Protein AF-A0A961API0-F1 (afdb_monomer_lite)

Secondary structure (DSSP, 8-state):
---SSHHHHHHHHHHHHHHHHHHHHHHHHHHHHHHHHH-EETTEE-TTHHHHHHHHHHHHTT----HHHHHHHHHHHHHHHHHHHHHHHGGGGS--

Radius of gyration: 19.63 Å; chains: 1; bounding box: 70×17×49 Å

Foldseek 3Di:
DDDPPPVVVVVVVVVVVQQVVLVVLLVVLQVQLCVQQCDDDPNDRCHNVSSVVSVVVCVVVVPDHDPVNVVVCVVVVVVVVVVVVCVVVVVVVPPD

Sequence (96 aa):
MPQLHTMEFWKYWHDQFSVALDLFLISVTSLAGIGLGRLSVGGIRLGVAGVLFSGLIFSHFGFVLNPEVAHFVKEFGLVLFVFALGLQMGPGFFAS

pLDDT: mean 80.41, std 13.6, range [45.69, 96.19]

Structure (mmCIF, N/CA/C/O backbone):
data_AF-A0A961API0-F1
#
_entry.id   AF-A0A961API0-F1
#
loop_
_atom_site.group_PDB
_atom_site.id
_atom_site.type_symbol
_atom_site.label_atom_id
_atom_site.label_alt_id
_atom_site.label_comp_id
_atom_site.label_asym_id
_atom_site.label_entity_id
_atom_site.label_seq_id
_atom_site.pdbx_PDB_ins_code
_atom_site.Cartn_x
_atom_site.Cartn_y
_atom_site.Cartn_z
_atom_site.occupancy
_atom_site.B_iso_or_equiv
_atom_site.auth_seq_id
_atom_site.auth_comp_id
_atom_site.auth_asym_id
_atom_site.auth_atom_id
_atom_site.pdbx_PDB_model_num
ATOM 1 N N . MET A 1 1 ? 44.015 -7.689 -8.032 1.00 45.69 1 MET A N 1
ATOM 2 C CA . MET A 1 1 ? 43.613 -6.584 -8.934 1.00 45.69 1 MET A CA 1
ATOM 3 C C . MET A 1 1 ? 42.264 -6.933 -9.568 1.00 45.69 1 MET A C 1
ATOM 5 O O . MET A 1 1 ? 41.988 -8.114 -9.719 1.00 45.69 1 MET A O 1
ATOM 9 N N . PRO A 1 2 ? 41.394 -5.943 -9.807 1.00 54.94 2 PRO A N 1
ATOM 10 C CA . PRO A 1 2 ? 39.976 -5.946 -9.445 1.00 54.94 2 PRO A CA 1
ATOM 11 C C . PRO A 1 2 ? 39.070 -6.086 -10.674 1.00 54.94 2 PRO A C 1
ATOM 13 O O . PRO A 1 2 ? 39.018 -5.183 -11.498 1.00 54.94 2 PRO A O 1
ATOM 16 N N . GLN A 1 3 ? 38.351 -7.201 -10.801 1.00 58.56 3 GLN A N 1
ATOM 17 C CA . GLN A 1 3 ? 37.390 -7.410 -11.899 1.00 58.56 3 GLN A CA 1
ATOM 18 C C . GLN A 1 3 ? 36.029 -7.949 -11.413 1.00 58.56 3 GLN A C 1
ATOM 20 O O . GLN A 1 3 ? 35.316 -8.599 -12.164 1.00 58.56 3 GLN A O 1
ATOM 25 N N . LEU A 1 4 ? 35.653 -7.675 -10.153 1.00 60.19 4 LEU A N 1
ATOM 26 C CA . LEU A 1 4 ? 34.373 -8.106 -9.556 1.00 60.19 4 LEU A CA 1
ATOM 27 C C . LEU A 1 4 ? 33.394 -6.951 -9.240 1.00 60.19 4 LEU A C 1
ATOM 29 O O . LEU A 1 4 ? 32.315 -7.207 -8.728 1.00 60.19 4 LEU A O 1
ATOM 33 N N . HIS A 1 5 ? 33.727 -5.689 -9.552 1.00 57.44 5 HIS A N 1
ATOM 34 C CA . HIS A 1 5 ? 32.876 -4.522 -9.228 1.00 57.44 5 HIS A CA 1
ATOM 35 C C . HIS A 1 5 ? 32.026 -4.010 -10.410 1.00 57.44 5 HIS A C 1
ATOM 37 O O . HIS A 1 5 ? 31.054 -3.285 -10.222 1.00 57.44 5 HIS A O 1
ATOM 43 N N . THR A 1 6 ? 32.365 -4.373 -11.650 1.00 65.06 6 THR A N 1
ATOM 44 C CA . THR A 1 6 ? 31.696 -3.850 -12.857 1.00 65.06 6 THR A CA 1
ATOM 45 C C . THR A 1 6 ? 30.397 -4.580 -13.206 1.00 65.06 6 THR A C 1
ATOM 47 O O . THR A 1 6 ? 29.526 -3.989 -13.841 1.00 65.06 6 THR A O 1
ATOM 50 N N . MET A 1 7 ? 30.237 -5.833 -12.768 1.00 57.91 7 MET A N 1
ATOM 51 C CA . MET A 1 7 ? 29.041 -6.643 -13.044 1.00 57.91 7 MET A CA 1
ATOM 52 C C . MET A 1 7 ? 27.876 -6.329 -12.087 1.00 57.91 7 MET A C 1
ATOM 54 O O . MET A 1 7 ? 26.720 -6.401 -12.494 1.00 57.91 7 MET A O 1
ATOM 58 N N . GLU A 1 8 ? 28.175 -5.886 -10.860 1.00 64.62 8 GLU A N 1
ATOM 59 C CA . GLU A 1 8 ? 27.179 -5.424 -9.879 1.00 64.62 8 GLU A CA 1
ATOM 60 C C . GLU A 1 8 ? 26.559 -4.077 -10.289 1.00 64.62 8 GLU A C 1
ATOM 62 O O . GLU A 1 8 ? 25.354 -3.869 -10.164 1.00 64.62 8 GLU A O 1
ATOM 67 N N . PHE A 1 9 ? 27.364 -3.171 -10.857 1.00 63.78 9 PHE A N 1
ATOM 68 C CA . PHE A 1 9 ? 26.931 -1.816 -11.219 1.00 63.78 9 PHE A CA 1
ATOM 69 C C . PHE A 1 9 ? 25.896 -1.800 -12.359 1.00 63.78 9 PHE A C 1
ATOM 71 O O . PHE A 1 9 ? 24.954 -1.010 -12.339 1.00 63.78 9 PHE A O 1
ATOM 78 N N . TRP A 1 10 ? 26.039 -2.702 -13.336 1.00 63.59 10 TRP A N 1
ATOM 79 C CA . TRP A 1 10 ? 25.093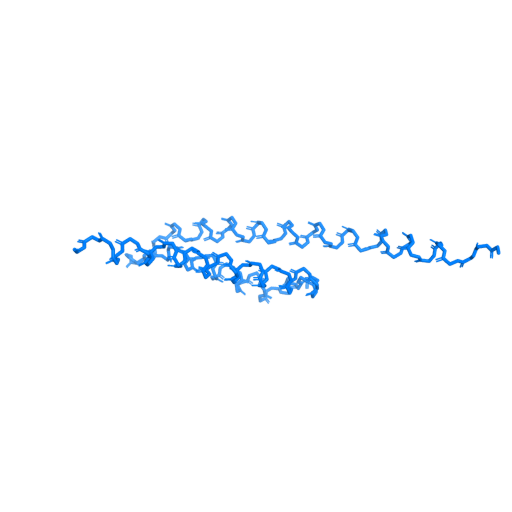 -2.858 -14.450 1.00 63.59 10 TRP A CA 1
ATOM 80 C C . TRP A 1 10 ? 23.758 -3.465 -14.014 1.00 63.59 10 TRP A C 1
ATOM 82 O O . TRP A 1 10 ? 22.706 -3.057 -14.507 1.00 63.59 10 TRP A O 1
ATOM 92 N N . LYS A 1 11 ? 23.793 -4.401 -13.059 1.00 60.78 11 LYS A N 1
ATOM 93 C CA . LYS A 1 11 ? 22.592 -5.013 -12.483 1.00 60.78 11 LYS A CA 1
ATOM 94 C C . LYS A 1 11 ? 21.816 -4.005 -11.627 1.00 60.78 11 LYS A C 1
ATOM 96 O O . LYS A 1 11 ? 20.604 -3.899 -11.777 1.00 60.78 11 LYS A O 1
ATOM 101 N N . TYR A 1 12 ? 22.525 -3.177 -10.853 1.00 58.56 12 TYR A N 1
ATOM 102 C CA . TYR A 1 12 ? 21.947 -2.052 -10.106 1.00 58.56 12 TYR A CA 1
ATOM 103 C C . TYR A 1 12 ? 21.245 -1.044 -11.028 1.00 58.56 12 TYR A C 1
ATOM 105 O O . TYR A 1 12 ? 20.181 -0.531 -10.702 1.00 58.56 12 TYR A O 1
ATOM 113 N N . TRP A 1 13 ? 21.814 -0.777 -12.206 1.00 57.59 13 TRP A N 1
ATOM 114 C CA . TRP A 1 13 ? 21.234 0.174 -13.156 1.00 57.59 13 TRP A CA 1
ATOM 115 C C . TRP A 1 13 ? 19.955 -0.341 -13.828 1.00 57.59 13 TRP A C 1
ATOM 117 O O . TRP A 1 13 ? 19.090 0.462 -14.159 1.00 57.59 13 TRP A O 1
ATOM 127 N N . HIS A 1 14 ? 19.814 -1.656 -14.027 1.00 59.44 14 HIS A N 1
ATOM 128 C CA . HIS A 1 14 ? 18.603 -2.239 -14.620 1.00 59.44 14 HIS A CA 1
ATOM 129 C C . HIS A 1 14 ? 17.469 -2.454 -13.609 1.00 59.44 14 HIS A C 1
ATOM 131 O O . HIS A 1 14 ? 16.303 -2.339 -13.978 1.00 59.44 14 HIS A O 1
ATOM 137 N N . ASP A 1 15 ? 17.792 -2.710 -12.341 1.00 59.97 15 ASP A N 1
ATOM 138 C CA . ASP A 1 15 ? 16.788 -3.007 -11.313 1.00 59.97 15 ASP A CA 1
ATOM 139 C C . ASP A 1 15 ? 16.062 -1.744 -10.797 1.00 59.97 15 ASP A C 1
ATOM 141 O O . ASP A 1 15 ? 14.850 -1.749 -10.572 1.00 59.97 15 ASP A O 1
ATOM 145 N N . GLN A 1 16 ? 16.764 -0.604 -10.731 1.00 58.44 16 GLN A N 1
ATOM 146 C CA . GLN A 1 16 ? 16.220 0.671 -10.228 1.00 58.44 16 GLN A CA 1
ATOM 147 C C . GLN A 1 16 ? 15.010 1.192 -11.029 1.00 58.44 16 GLN A C 1
ATOM 149 O O . GLN A 1 16 ? 14.105 1.800 -10.454 1.00 58.44 16 GLN A O 1
ATOM 154 N N . PHE A 1 17 ? 14.951 0.939 -12.344 1.00 60.72 17 PHE A N 1
ATOM 155 C CA . PHE A 1 17 ? 13.818 1.374 -13.173 1.00 60.72 17 PHE A CA 1
ATOM 156 C C . PHE A 1 17 ? 12.555 0.532 -12.952 1.00 60.72 17 PHE A C 1
ATOM 158 O O . PHE A 1 17 ? 11.452 1.056 -13.110 1.00 60.72 17 PHE A O 1
ATOM 165 N N . SER A 1 18 ? 12.694 -0.736 -12.548 1.00 71.00 18 SER A N 1
ATOM 166 C CA . SER A 1 18 ? 11.547 -1.605 -12.259 1.00 71.00 18 SER A CA 1
ATOM 167 C C . SER A 1 18 ? 10.910 -1.253 -10.915 1.00 71.00 18 SER A C 1
ATOM 169 O O . SER A 1 18 ? 9.692 -1.113 -10.824 1.00 71.00 18 SER A O 1
ATOM 171 N N . VAL A 1 19 ? 11.730 -1.031 -9.883 1.00 83.88 19 VAL A N 1
ATOM 172 C CA . VAL A 1 19 ? 11.244 -0.769 -8.516 1.00 83.88 19 VAL A CA 1
ATOM 173 C C . VAL A 1 19 ? 10.476 0.553 -8.432 1.00 83.88 19 VAL A C 1
ATOM 175 O O . VAL A 1 19 ? 9.427 0.628 -7.792 1.00 83.88 19 VAL A O 1
ATOM 178 N N . ALA A 1 20 ? 10.965 1.603 -9.099 1.00 87.06 20 ALA A N 1
ATOM 179 C CA . ALA A 1 20 ? 10.296 2.903 -9.102 1.00 87.06 20 ALA A CA 1
ATOM 180 C C . ALA A 1 20 ? 8.895 2.835 -9.736 1.00 87.06 20 ALA A C 1
ATOM 182 O O . ALA A 1 20 ? 7.954 3.445 -9.220 1.00 87.06 20 ALA A O 1
ATOM 183 N N . LEU A 1 21 ? 8.743 2.069 -10.822 1.00 85.94 21 LEU A N 1
ATOM 184 C CA . LEU A 1 21 ? 7.452 1.851 -11.471 1.00 85.94 21 LEU A CA 1
ATOM 185 C C . LEU A 1 21 ? 6.511 1.040 -10.573 1.00 85.94 21 LEU A C 1
ATOM 187 O O . LEU A 1 21 ? 5.352 1.416 -10.428 1.00 85.94 21 LEU A O 1
ATOM 191 N N . ASP A 1 22 ? 7.003 -0.011 -9.921 1.00 89.19 22 ASP A N 1
ATOM 192 C CA . ASP A 1 22 ? 6.208 -0.830 -9.000 1.00 89.19 22 ASP A CA 1
ATOM 193 C C . ASP A 1 22 ? 5.664 -0.009 -7.827 1.00 89.19 22 ASP A C 1
ATOM 195 O O . ASP A 1 22 ? 4.473 -0.063 -7.515 1.00 89.19 22 ASP A O 1
ATOM 199 N N . LEU A 1 23 ? 6.504 0.828 -7.213 1.00 90.12 23 LEU A N 1
ATOM 200 C CA . LEU A 1 23 ? 6.075 1.740 -6.150 1.00 90.12 23 LEU A CA 1
ATOM 201 C C . LEU A 1 23 ? 5.060 2.771 -6.656 1.00 90.12 23 LEU A C 1
ATOM 203 O O . LEU A 1 23 ? 4.081 3.075 -5.965 1.00 90.12 23 LEU A O 1
ATOM 207 N N . PHE A 1 24 ? 5.260 3.288 -7.869 1.00 90.75 24 PHE A N 1
ATOM 208 C CA . PHE A 1 24 ? 4.305 4.186 -8.507 1.00 90.75 24 PHE A CA 1
ATOM 209 C C . PHE A 1 24 ? 2.950 3.497 -8.735 1.00 90.75 24 PHE A C 1
ATOM 211 O O . PHE A 1 24 ? 1.911 4.062 -8.388 1.00 90.75 24 PHE A O 1
ATOM 218 N N . LEU A 1 25 ? 2.947 2.255 -9.224 1.00 89.88 25 LEU A N 1
ATOM 219 C CA . LEU A 1 25 ? 1.741 1.450 -9.430 1.00 89.88 25 LEU A CA 1
ATOM 220 C C . LEU A 1 25 ? 1.012 1.158 -8.117 1.00 89.88 25 LEU A C 1
ATOM 222 O O . LEU A 1 25 ? -0.210 1.313 -8.056 1.00 89.88 25 LEU A O 1
ATOM 226 N N . ILE A 1 26 ? 1.736 0.794 -7.055 1.00 91.38 26 ILE A N 1
ATOM 227 C CA . ILE A 1 26 ? 1.161 0.566 -5.719 1.00 91.38 26 ILE A CA 1
ATOM 228 C C . ILE A 1 26 ? 0.514 1.851 -5.186 1.00 91.38 26 ILE A C 1
ATOM 230 O O . ILE A 1 26 ? -0.595 1.807 -4.642 1.00 91.38 26 ILE A O 1
ATOM 234 N N . SER A 1 27 ? 1.164 3.001 -5.379 1.00 92.50 27 SER A N 1
ATOM 235 C CA . SER A 1 27 ? 0.637 4.305 -4.966 1.00 92.50 27 SER A CA 1
ATOM 236 C C . SER A 1 27 ? -0.640 4.674 -5.726 1.00 92.50 27 SER A C 1
ATOM 238 O O . SER A 1 27 ? -1.670 4.958 -5.108 1.00 92.50 27 SER A O 1
ATOM 240 N N . VAL A 1 28 ? -0.622 4.578 -7.060 1.00 93.06 28 VAL A N 1
ATOM 241 C CA . VAL A 1 28 ? -1.795 4.842 -7.911 1.00 93.06 28 VAL A CA 1
ATOM 242 C C . VAL A 1 28 ? -2.945 3.896 -7.566 1.00 93.06 28 VAL A C 1
ATOM 244 O O . VAL A 1 28 ? -4.076 4.348 -7.395 1.00 93.06 28 VAL A O 1
ATOM 247 N N . THR A 1 29 ? -2.660 2.606 -7.384 1.00 91.88 29 THR A N 1
ATOM 248 C CA . THR A 1 29 ? -3.658 1.589 -7.015 1.00 91.88 29 THR A CA 1
ATOM 249 C C . THR A 1 29 ? -4.290 1.886 -5.654 1.00 91.88 29 THR A C 1
ATOM 251 O O . THR A 1 29 ? -5.511 1.767 -5.500 1.00 91.88 29 THR A O 1
ATOM 254 N N . SER A 1 30 ? -3.484 2.317 -4.678 1.00 92.12 30 SER A N 1
ATOM 255 C CA . SER A 1 30 ? -3.948 2.681 -3.334 1.00 92.12 30 SER A CA 1
ATOM 256 C C . SER A 1 30 ? -4.818 3.938 -3.359 1.00 92.12 30 SER A C 1
ATOM 258 O O . SER A 1 30 ? -5.897 3.950 -2.768 1.00 92.12 30 SER A O 1
ATOM 260 N N . LEU A 1 31 ? -4.405 4.973 -4.096 1.00 93.56 31 LEU A N 1
ATOM 261 C CA . LEU A 1 31 ? -5.183 6.204 -4.276 1.00 93.56 31 LEU A CA 1
ATOM 262 C C . LEU A 1 31 ? -6.511 5.936 -4.993 1.00 93.56 31 LEU A C 1
ATOM 264 O O . LEU A 1 31 ? -7.565 6.369 -4.520 1.00 93.56 31 LEU A O 1
ATOM 268 N N . ALA A 1 32 ? -6.475 5.173 -6.088 1.00 92.06 32 ALA A N 1
ATOM 269 C CA . ALA A 1 32 ? -7.669 4.748 -6.813 1.00 92.06 32 ALA A CA 1
ATOM 270 C C . ALA A 1 32 ? -8.615 3.948 -5.905 1.00 92.06 32 ALA A C 1
ATOM 272 O O . ALA A 1 32 ? -9.823 4.177 -5.904 1.00 92.06 32 ALA A O 1
ATOM 273 N N . GLY A 1 33 ? -8.062 3.071 -5.069 1.00 91.44 33 GLY A N 1
ATOM 274 C CA . GLY A 1 33 ? -8.806 2.275 -4.103 1.00 91.44 33 GLY A CA 1
ATOM 275 C C . GLY A 1 33 ? -9.463 3.079 -2.986 1.00 91.44 33 GLY A C 1
ATOM 276 O O . GLY A 1 33 ? -10.605 2.800 -2.621 1.00 91.44 33 GLY A O 1
ATOM 277 N N . ILE A 1 34 ? -8.794 4.118 -2.479 1.00 90.81 34 ILE A N 1
ATOM 278 C CA . ILE A 1 34 ? -9.387 5.057 -1.515 1.00 90.81 34 ILE A CA 1
ATOM 279 C C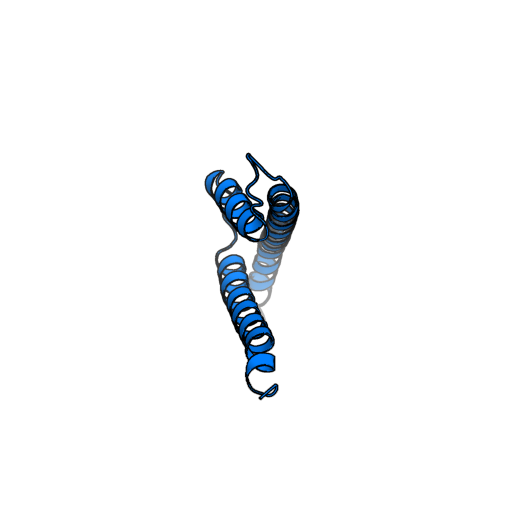 . ILE A 1 34 ? -10.536 5.831 -2.178 1.00 90.81 34 ILE A C 1
ATOM 281 O O . ILE A 1 34 ? -11.592 6.008 -1.563 1.00 90.81 34 ILE A O 1
ATOM 285 N N . GLY A 1 35 ? -10.359 6.247 -3.438 1.00 89.94 35 GLY A N 1
ATOM 286 C CA . GLY A 1 35 ? -11.407 6.871 -4.247 1.00 89.94 35 GLY A CA 1
ATOM 287 C C . GLY A 1 35 ? -12.620 5.955 -4.438 1.00 89.94 35 GLY A C 1
ATOM 288 O O . GLY A 1 35 ? -13.745 6.352 -4.137 1.00 89.94 35 GLY A O 1
ATOM 289 N N . LEU A 1 36 ? -12.390 4.701 -4.838 1.00 87.88 36 LEU A N 1
ATOM 290 C CA . LEU A 1 36 ? -13.422 3.665 -4.963 1.00 87.88 36 LEU A CA 1
ATOM 291 C C . LEU A 1 36 ? -14.113 3.367 -3.623 1.00 87.88 36 LEU A C 1
ATOM 293 O O . LEU A 1 36 ? -15.329 3.217 -3.582 1.00 87.88 36 LEU A O 1
ATOM 297 N N . GLY A 1 37 ? -13.375 3.343 -2.511 1.00 85.38 37 GLY A N 1
ATOM 298 C CA . GLY A 1 37 ? -13.918 3.095 -1.170 1.00 85.38 37 GLY A CA 1
ATOM 299 C C . GLY A 1 37 ? -14.893 4.169 -0.675 1.00 85.38 37 GLY A C 1
ATOM 300 O O . GLY A 1 37 ? -15.714 3.909 0.213 1.00 85.38 37 GLY A O 1
ATOM 301 N N . ARG A 1 38 ? -14.829 5.376 -1.253 1.00 81.75 38 ARG A N 1
ATOM 302 C CA . ARG A 1 38 ? -15.769 6.476 -0.988 1.00 81.75 38 ARG A CA 1
ATOM 303 C C . ARG A 1 38 ? -17.068 6.349 -1.778 1.00 81.75 38 ARG A C 1
ATOM 305 O O . ARG A 1 38 ? -18.061 6.939 -1.353 1.00 81.75 38 ARG A O 1
ATOM 312 N N . LEU A 1 39 ? -17.079 5.592 -2.875 1.00 79.62 39 LEU A N 1
ATOM 313 C CA . LEU A 1 39 ? -18.287 5.347 -3.652 1.00 79.62 39 LEU A CA 1
ATOM 314 C C . LEU A 1 39 ? -19.201 4.404 -2.865 1.00 79.62 39 LEU A C 1
ATOM 316 O O . LEU A 1 39 ? -18.845 3.274 -2.534 1.00 79.62 39 LEU A O 1
ATOM 320 N N . SER A 1 40 ? -20.391 4.893 -2.534 1.00 70.50 40 SER A N 1
ATOM 321 C CA . SER A 1 40 ? -21.462 4.079 -1.971 1.00 70.50 40 SER A CA 1
ATOM 322 C C . SER A 1 40 ? -22.350 3.586 -3.105 1.00 70.50 40 SER A C 1
ATOM 324 O O . SER A 1 40 ? -23.076 4.381 -3.704 1.00 70.50 40 SER A O 1
ATOM 326 N N . VAL A 1 41 ? -22.315 2.288 -3.394 1.00 72.69 41 VAL A N 1
ATOM 327 C CA . VAL A 1 41 ? -23.230 1.664 -4.358 1.00 72.69 41 VAL A CA 1
ATOM 328 C C . VAL A 1 41 ? -24.361 1.011 -3.565 1.00 72.69 41 VAL A C 1
ATOM 330 O O . VAL A 1 41 ? -24.117 0.158 -2.717 1.00 72.69 41 VAL A O 1
ATOM 333 N N . GLY A 1 42 ? -25.603 1.450 -3.787 1.00 68.81 42 GLY A N 1
ATOM 334 C CA . GLY A 1 42 ? -26.785 0.829 -3.173 1.00 68.81 42 GLY A CA 1
ATOM 335 C C . GLY A 1 42 ? -26.899 0.965 -1.646 1.00 68.81 42 GLY A C 1
ATOM 336 O O . GLY A 1 42 ? -27.533 0.131 -1.013 1.00 68.81 42 GLY A O 1
ATOM 337 N N . GLY A 1 43 ? -26.282 1.986 -1.038 1.00 72.88 43 GLY A N 1
ATOM 338 C CA . GLY A 1 43 ? -26.337 2.230 0.415 1.00 72.88 43 GLY A CA 1
ATOM 339 C C . GLY A 1 43 ? -25.239 1.541 1.236 1.00 72.88 43 GLY A C 1
ATOM 340 O O . GLY A 1 43 ? -25.075 1.860 2.412 1.00 72.88 43 GLY A O 1
ATOM 341 N N . ILE A 1 44 ? -24.428 0.671 0.622 1.00 77.06 44 ILE A N 1
ATOM 342 C CA . ILE A 1 44 ? -23.271 0.033 1.264 1.00 77.06 44 ILE A CA 1
ATOM 343 C C . ILE A 1 44 ? -22.010 0.831 0.913 1.00 77.06 44 ILE A C 1
ATOM 345 O O . ILE A 1 44 ? -21.727 1.106 -0.254 1.00 77.06 44 ILE A O 1
ATOM 349 N N . ARG A 1 45 ? -21.245 1.228 1.934 1.00 77.50 45 ARG A N 1
ATOM 350 C CA . ARG A 1 45 ? -19.954 1.913 1.771 1.00 77.50 45 ARG A CA 1
ATOM 351 C C . ARG A 1 45 ? -18.847 0.866 1.807 1.00 77.50 45 ARG A C 1
ATOM 353 O O . ARG A 1 45 ? -18.698 0.194 2.822 1.00 77.50 45 ARG A O 1
ATOM 360 N N . LEU A 1 46 ? -18.059 0.750 0.737 1.00 81.12 46 LEU A N 1
ATOM 361 C CA . LEU A 1 46 ? -16.933 -0.193 0.693 1.00 81.12 46 LEU A CA 1
ATOM 362 C C . LEU A 1 46 ? -15.847 0.151 1.727 1.00 81.12 46 LEU A C 1
ATOM 364 O O . LEU A 1 46 ? -15.170 -0.742 2.232 1.00 81.12 46 LEU A O 1
ATOM 368 N N . GLY A 1 47 ? -15.670 1.434 2.059 1.00 85.94 47 GLY A N 1
ATOM 369 C CA . GLY A 1 47 ? -14.688 1.857 3.056 1.00 85.94 47 GLY A CA 1
ATOM 370 C C . GLY A 1 47 ? -13.277 1.384 2.693 1.00 85.94 47 GLY A C 1
ATOM 371 O O . GLY A 1 47 ? -12.848 1.525 1.549 1.00 85.94 47 GLY A O 1
ATOM 372 N N . VAL A 1 48 ? -12.567 0.793 3.660 1.00 85.00 48 VAL A N 1
ATOM 373 C CA . VAL A 1 48 ? -11.199 0.269 3.471 1.00 85.00 48 VAL A CA 1
ATOM 374 C C . VAL A 1 48 ? -11.159 -0.896 2.469 1.00 85.00 48 VAL A C 1
ATOM 376 O O . VAL A 1 48 ? -10.160 -1.068 1.774 1.00 85.00 48 VAL A O 1
ATOM 379 N N . ALA A 1 49 ? -12.259 -1.643 2.300 1.00 89.06 49 ALA A N 1
ATOM 380 C CA . ALA A 1 49 ? -12.323 -2.738 1.330 1.00 89.06 49 ALA A CA 1
ATOM 381 C C . ALA A 1 49 ? -12.182 -2.253 -0.125 1.00 89.06 49 ALA A C 1
ATOM 383 O O . ALA A 1 49 ? -11.730 -3.015 -0.976 1.00 89.06 49 ALA A O 1
ATOM 384 N N . GLY A 1 50 ? -12.490 -0.981 -0.418 1.00 88.50 50 GLY A N 1
ATOM 385 C CA . GLY A 1 50 ? -12.292 -0.395 -1.751 1.00 88.50 50 GLY A CA 1
ATOM 386 C C . GLY A 1 50 ? -10.838 -0.451 -2.232 1.00 88.50 50 GLY A C 1
ATOM 387 O O . GLY A 1 50 ? -10.590 -0.646 -3.422 1.00 88.50 50 GLY A O 1
ATOM 388 N N . VAL A 1 51 ? -9.876 -0.381 -1.305 1.00 90.81 51 VAL A N 1
ATOM 389 C CA . VAL A 1 51 ? -8.446 -0.526 -1.616 1.00 90.81 51 VAL A CA 1
ATOM 390 C C . VAL A 1 51 ? -8.111 -1.950 -2.057 1.00 90.81 51 VAL A C 1
ATOM 392 O O . VAL A 1 51 ? -7.397 -2.129 -3.042 1.00 90.81 51 VAL A O 1
ATOM 395 N N . LEU A 1 52 ? -8.693 -2.958 -1.400 1.00 90.75 52 LEU A N 1
ATOM 396 C CA . LEU A 1 52 ? -8.514 -4.367 -1.765 1.00 90.75 52 LEU A CA 1
ATOM 397 C C . LEU A 1 52 ? -9.104 -4.676 -3.146 1.00 90.75 52 LEU A C 1
ATOM 399 O O . LEU A 1 52 ? -8.447 -5.317 -3.964 1.00 90.75 52 LEU A O 1
ATOM 403 N N . PHE A 1 53 ? -10.316 -4.190 -3.433 1.00 91.25 53 PHE A N 1
ATOM 404 C CA . PHE A 1 53 ? -10.952 -4.396 -4.738 1.00 91.25 53 PHE A CA 1
ATOM 405 C C . PHE A 1 53 ? -10.191 -3.713 -5.875 1.00 91.25 53 PHE A C 1
ATOM 407 O O . PHE A 1 53 ? -10.007 -4.322 -6.926 1.00 91.25 53 PHE A O 1
ATOM 414 N N . SER A 1 54 ? -9.702 -2.487 -5.658 1.00 91.62 54 SER A N 1
ATOM 415 C CA . SER A 1 54 ? -8.816 -1.809 -6.610 1.00 91.62 54 SER A CA 1
ATOM 416 C C . SER A 1 54 ? -7.585 -2.666 -6.907 1.00 91.62 54 SER A C 1
ATOM 418 O O . SER A 1 54 ? -7.335 -3.000 -8.062 1.00 91.62 54 SER A O 1
ATOM 420 N N . GLY A 1 55 ? -6.880 -3.129 -5.869 1.00 90.50 55 GLY A N 1
ATOM 421 C CA . GLY A 1 55 ? -5.710 -3.997 -6.026 1.00 90.50 55 GLY A CA 1
ATOM 422 C C . GLY A 1 55 ? -5.991 -5.281 -6.806 1.00 90.50 55 GLY A C 1
ATOM 423 O O . GLY A 1 55 ? -5.197 -5.656 -7.665 1.00 90.50 55 GLY A O 1
ATOM 424 N N . LEU A 1 56 ? -7.140 -5.920 -6.571 1.00 90.88 56 LEU A N 1
ATOM 425 C CA . LEU A 1 56 ? -7.539 -7.128 -7.296 1.00 90.88 56 LEU A CA 1
ATOM 426 C C . LEU A 1 56 ? -7.787 -6.854 -8.787 1.00 90.88 56 LEU A C 1
ATOM 428 O O . LEU A 1 56 ? -7.347 -7.629 -9.632 1.00 90.88 56 LEU A O 1
ATOM 432 N N . ILE A 1 57 ? -8.458 -5.744 -9.108 1.00 91.00 57 ILE A N 1
ATOM 433 C CA . ILE A 1 57 ? -8.730 -5.333 -10.491 1.00 91.00 57 ILE A CA 1
ATOM 434 C C . ILE A 1 57 ? -7.417 -5.024 -11.216 1.00 91.00 57 ILE A C 1
ATOM 436 O O . ILE A 1 57 ? -7.170 -5.578 -12.285 1.00 91.00 57 ILE A O 1
ATOM 440 N N . PHE A 1 58 ? -6.555 -4.190 -10.625 1.00 89.88 58 PHE A N 1
ATOM 441 C CA . PHE A 1 58 ? -5.250 -3.866 -11.207 1.00 89.88 58 PHE A CA 1
ATOM 442 C C . PHE A 1 58 ? -4.389 -5.129 -11.375 1.00 89.88 58 PHE A C 1
ATOM 444 O O . PHE A 1 58 ? -3.840 -5.353 -12.449 1.00 89.88 58 PHE A O 1
ATOM 451 N N . SER A 1 59 ? -4.349 -6.029 -10.391 1.00 87.69 59 SER A N 1
ATOM 452 C CA . SER A 1 59 ? -3.613 -7.294 -10.523 1.00 87.69 59 SER A CA 1
ATOM 453 C C . SER A 1 59 ? -4.171 -8.195 -11.638 1.00 87.69 59 SER A C 1
ATOM 455 O O . SER A 1 59 ? -3.398 -8.820 -12.364 1.00 87.69 59 SER A O 1
ATOM 457 N N . HIS A 1 60 ? -5.493 -8.214 -11.844 1.00 87.44 60 HIS A N 1
ATOM 458 C CA . HIS A 1 60 ? -6.125 -8.993 -12.913 1.00 87.44 60 HIS A CA 1
ATOM 459 C C . HIS A 1 60 ? -5.764 -8.501 -14.326 1.00 87.44 60 HIS A C 1
ATOM 461 O O . HIS A 1 60 ? -5.672 -9.310 -15.246 1.00 87.44 60 HIS A O 1
ATOM 467 N N . PHE A 1 61 ? -5.497 -7.203 -14.508 1.00 86.62 61 PHE A N 1
ATOM 468 C CA . PHE A 1 61 ? -5.066 -6.633 -15.794 1.00 86.62 61 PHE A CA 1
ATOM 469 C C . PHE A 1 61 ? -3.601 -6.937 -16.164 1.00 86.62 61 PHE A C 1
ATOM 471 O O . PHE A 1 61 ? -3.123 -6.463 -17.193 1.00 86.62 61 PHE A O 1
ATOM 478 N N . GLY A 1 62 ? -2.888 -7.736 -15.365 1.00 77.06 62 GLY A N 1
ATOM 479 C CA . GLY A 1 62 ? -1.505 -8.127 -15.644 1.00 77.06 62 GLY A CA 1
ATOM 480 C C . GLY A 1 62 ? -0.459 -7.185 -15.050 1.00 77.06 62 GLY A C 1
ATOM 481 O O . GLY A 1 62 ? 0.705 -7.250 -15.442 1.00 77.06 62 GLY A O 1
ATOM 482 N N . PHE A 1 63 ? -0.838 -6.332 -14.092 1.00 80.50 63 PHE A N 1
ATOM 483 C CA . PHE A 1 63 ? 0.133 -5.598 -13.285 1.00 80.50 63 PHE A CA 1
ATOM 484 C C . PHE A 1 63 ? 0.815 -6.565 -12.309 1.00 80.50 63 PHE A C 1
ATOM 486 O O . PHE A 1 63 ? 0.269 -6.910 -11.258 1.00 80.50 63 PHE A O 1
ATOM 493 N N . VAL A 1 64 ? 2.006 -7.027 -12.692 1.00 79.06 64 VAL A N 1
ATOM 494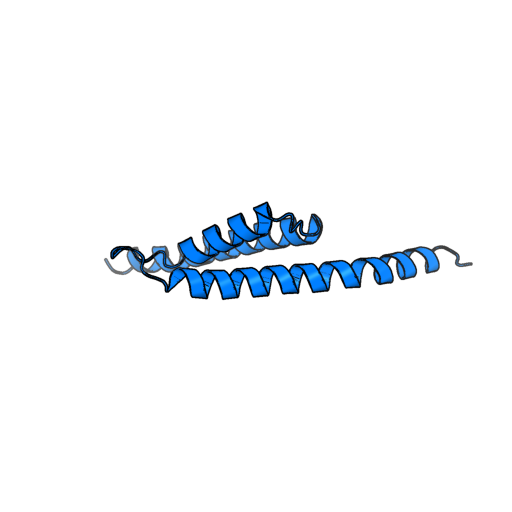 C CA . VAL A 1 64 ? 2.863 -7.902 -11.888 1.00 79.06 64 VAL A CA 1
ATOM 495 C C . VAL A 1 64 ? 3.997 -7.063 -11.318 1.00 79.06 64 VAL A C 1
ATOM 497 O O . VAL A 1 64 ? 4.812 -6.536 -12.066 1.00 79.06 64 VAL A O 1
ATOM 500 N N . LEU A 1 65 ? 4.026 -6.944 -9.994 1.00 83.44 65 LEU A N 1
ATOM 501 C CA . LEU A 1 65 ? 5.100 -6.272 -9.266 1.00 83.44 65 LEU A CA 1
ATOM 502 C C . LEU A 1 65 ? 6.332 -7.179 -9.195 1.00 83.44 65 LEU A C 1
ATOM 504 O O . LEU A 1 65 ? 6.193 -8.408 -9.158 1.00 83.44 65 LEU A O 1
ATOM 508 N N . ASN A 1 66 ? 7.524 -6.589 -9.097 1.00 87.06 66 ASN A N 1
ATOM 509 C CA . ASN A 1 66 ? 8.743 -7.330 -8.795 1.00 87.06 66 ASN A CA 1
ATOM 510 C C . ASN A 1 66 ? 8.537 -8.165 -7.509 1.00 87.06 66 ASN A C 1
ATOM 512 O O . ASN A 1 66 ? 8.045 -7.634 -6.503 1.00 87.06 66 ASN A O 1
ATOM 516 N N . PRO A 1 67 ? 8.885 -9.469 -7.517 1.00 85.06 67 PRO A N 1
ATOM 517 C CA . PRO A 1 67 ? 8.679 -10.360 -6.377 1.00 85.06 67 PRO A CA 1
ATOM 518 C C . PRO A 1 67 ? 9.315 -9.848 -5.079 1.00 85.06 67 PRO A C 1
ATOM 520 O O . PRO A 1 67 ? 8.747 -10.069 -4.011 1.00 85.06 67 PRO A O 1
ATOM 523 N N . GLU A 1 68 ? 10.439 -9.134 -5.153 1.00 87.56 68 GLU A N 1
ATOM 524 C CA . GLU A 1 68 ? 11.101 -8.549 -3.984 1.00 87.56 68 GLU A CA 1
ATOM 525 C C . GLU A 1 68 ? 10.267 -7.417 -3.366 1.00 87.56 68 GLU A C 1
ATOM 527 O O . GLU A 1 68 ? 10.003 -7.415 -2.162 1.00 87.56 68 GLU A O 1
ATOM 532 N N . VAL A 1 69 ? 9.755 -6.505 -4.200 1.00 89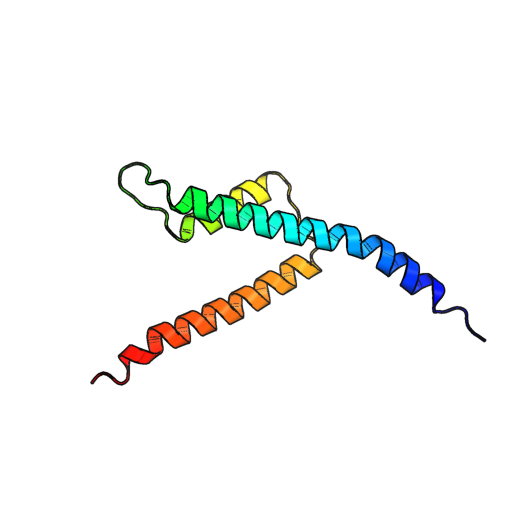.75 69 VAL A N 1
ATOM 533 C CA . VAL A 1 69 ? 8.894 -5.393 -3.767 1.00 89.75 69 VAL A CA 1
ATOM 534 C C . VAL A 1 69 ? 7.573 -5.922 -3.209 1.00 89.75 69 VAL A C 1
ATOM 536 O O . VAL A 1 69 ? 7.128 -5.493 -2.143 1.00 89.75 69 VAL A O 1
ATOM 539 N N . ALA A 1 70 ? 6.953 -6.886 -3.894 1.00 89.19 70 ALA A N 1
ATOM 540 C CA . ALA A 1 70 ? 5.705 -7.499 -3.453 1.00 89.19 70 ALA A CA 1
ATOM 541 C C . ALA A 1 70 ? 5.864 -8.221 -2.105 1.00 89.19 70 ALA A C 1
ATOM 543 O O . ALA A 1 70 ? 5.005 -8.089 -1.228 1.00 89.19 70 ALA A O 1
ATOM 544 N N . HIS A 1 71 ? 6.966 -8.957 -1.923 1.00 91.38 71 HIS A N 1
ATOM 545 C CA . HIS A 1 71 ? 7.279 -9.631 -0.666 1.00 91.38 71 HIS A CA 1
ATOM 546 C C . HIS A 1 71 ? 7.482 -8.623 0.470 1.00 91.38 71 HIS A C 1
ATOM 548 O O . HIS A 1 71 ? 6.837 -8.738 1.514 1.00 91.38 71 HIS A O 1
ATOM 554 N N . PHE A 1 72 ? 8.295 -7.588 0.237 1.00 92.44 72 PHE A N 1
ATOM 555 C CA . PHE A 1 72 ? 8.551 -6.530 1.212 1.00 92.44 72 PHE A CA 1
ATOM 556 C C . PHE A 1 72 ? 7.266 -5.814 1.646 1.00 92.44 72 PHE A C 1
ATOM 558 O O . PHE A 1 72 ? 6.988 -5.711 2.841 1.00 92.44 72 PHE A O 1
ATOM 565 N N . VAL A 1 73 ? 6.445 -5.355 0.694 1.00 92.19 73 VAL A N 1
ATOM 566 C CA . VAL A 1 73 ? 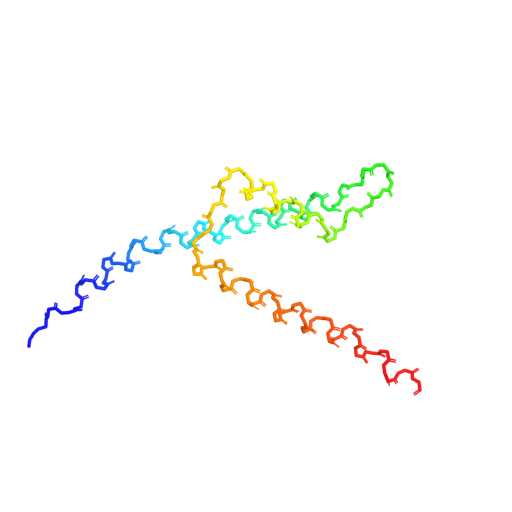5.199 -4.626 0.991 1.00 92.19 73 VAL A CA 1
ATOM 567 C C . VAL A 1 73 ? 4.204 -5.508 1.743 1.00 92.19 73 VAL A C 1
ATOM 569 O O . VAL A 1 73 ? 3.513 -5.019 2.639 1.00 92.19 73 VAL A O 1
ATOM 572 N N . LYS A 1 74 ? 4.145 -6.807 1.431 1.00 92.62 74 LYS A N 1
ATOM 573 C CA . LYS A 1 74 ? 3.291 -7.762 2.143 1.00 92.62 74 LYS A CA 1
ATOM 574 C C . LYS A 1 74 ? 3.714 -7.919 3.604 1.00 92.62 74 LYS A C 1
ATOM 576 O O . LYS A 1 74 ? 2.861 -7.822 4.484 1.00 92.62 74 LYS A O 1
ATOM 581 N N . GLU A 1 75 ? 4.996 -8.160 3.870 1.00 96.19 75 GLU A N 1
ATOM 582 C CA . GLU A 1 75 ? 5.496 -8.325 5.241 1.00 96.19 75 GLU A CA 1
ATOM 583 C C . GLU A 1 75 ? 5.392 -7.023 6.035 1.00 96.19 75 GLU A C 1
ATOM 585 O O . GLU A 1 75 ? 4.847 -7.009 7.140 1.00 96.19 75 GLU A O 1
ATOM 590 N N . PHE A 1 76 ? 5.828 -5.912 5.443 1.00 95.38 76 PHE A N 1
ATOM 591 C CA . PHE A 1 76 ? 5.750 -4.593 6.060 1.00 95.38 76 PHE A CA 1
ATOM 592 C C . PHE A 1 76 ? 4.300 -4.190 6.359 1.00 95.38 76 PHE A C 1
ATOM 594 O O . PHE A 1 76 ? 3.980 -3.780 7.476 1.00 95.38 76 PHE A O 1
ATOM 601 N N . GLY A 1 77 ? 3.397 -4.370 5.391 1.00 93.00 77 GLY A N 1
ATOM 602 C CA . GLY A 1 77 ? 1.972 -4.093 5.551 1.00 93.00 77 GLY A CA 1
ATOM 603 C C . GLY A 1 77 ? 1.315 -4.965 6.620 1.00 93.00 77 GLY A C 1
ATOM 604 O O . GLY A 1 77 ? 0.514 -4.459 7.406 1.00 93.00 77 GLY A O 1
ATOM 605 N N . LEU A 1 78 ? 1.685 -6.247 6.708 1.00 95.56 78 LEU A N 1
ATOM 606 C CA . LEU A 1 78 ? 1.189 -7.149 7.748 1.00 95.56 78 LEU A CA 1
ATOM 607 C C . LEU A 1 78 ? 1.643 -6.708 9.146 1.00 95.56 78 LEU A C 1
ATOM 609 O O . LEU A 1 78 ? 0.822 -6.677 10.062 1.00 95.56 78 LEU A O 1
ATOM 613 N N . VAL A 1 79 ? 2.913 -6.323 9.313 1.00 96.06 79 VAL A N 1
ATOM 614 C CA . VAL A 1 79 ? 3.433 -5.803 10.590 1.00 96.06 79 VAL A CA 1
ATOM 615 C C . VAL A 1 79 ? 2.703 -4.519 10.989 1.00 96.06 79 VAL A C 1
ATOM 617 O O . VAL A 1 79 ? 2.242 -4.413 12.126 1.00 96.06 79 VAL A O 1
ATOM 620 N N . LEU A 1 80 ? 2.529 -3.572 10.059 1.00 94.56 80 LEU A N 1
ATOM 621 C CA . LEU A 1 80 ? 1.771 -2.341 10.310 1.00 94.56 80 LEU A CA 1
ATOM 622 C C . LEU A 1 80 ? 0.305 -2.621 10.666 1.00 94.56 80 LEU A C 1
ATOM 624 O O . LEU A 1 80 ? -0.239 -1.980 11.565 1.00 94.56 80 LEU A O 1
ATOM 628 N N . PHE A 1 81 ? -0.331 -3.583 9.995 1.00 92.00 81 PHE A N 1
ATOM 629 C CA . PHE A 1 81 ? -1.702 -3.998 10.283 1.00 92.00 81 PHE A CA 1
ATOM 630 C C . PHE A 1 81 ? -1.827 -4.600 11.687 1.00 92.00 81 PHE A C 1
ATOM 632 O O . PHE A 1 81 ? -2.675 -4.164 12.463 1.00 92.00 81 PHE A O 1
ATOM 639 N N . VAL A 1 82 ? -0.953 -5.545 12.048 1.00 94.06 82 VAL A N 1
ATOM 640 C CA . VAL A 1 82 ? -0.928 -6.154 13.388 1.00 94.06 82 VAL A CA 1
ATOM 641 C C . VAL A 1 82 ? -0.646 -5.103 14.463 1.00 94.06 82 VAL A C 1
ATOM 643 O O . VAL A 1 82 ? -1.307 -5.103 15.499 1.00 94.06 82 VAL A O 1
ATOM 646 N N . PHE A 1 83 ? 0.273 -4.167 14.212 1.00 93.88 83 PHE A N 1
ATOM 647 C CA . PHE A 1 83 ? 0.559 -3.059 15.123 1.00 93.88 83 PHE A CA 1
ATOM 648 C C . PHE A 1 83 ? -0.656 -2.143 15.323 1.00 93.88 83 PHE A C 1
ATOM 650 O O . PHE A 1 83 ? -1.022 -1.843 16.460 1.00 93.88 83 PHE A O 1
ATOM 657 N N . ALA A 1 84 ? -1.324 -1.742 14.238 1.00 90.69 84 ALA A N 1
ATOM 658 C CA . ALA A 1 84 ? -2.530 -0.920 14.303 1.00 90.69 84 ALA A CA 1
ATOM 659 C C . ALA A 1 84 ? -3.674 -1.630 15.048 1.00 90.69 84 ALA A C 1
ATOM 661 O O . ALA A 1 84 ? -4.346 -1.003 15.868 1.00 90.69 84 ALA A O 1
ATOM 662 N N . LEU A 1 85 ? -3.863 -2.934 14.813 1.00 89.69 85 LEU A N 1
ATOM 663 C CA . LEU A 1 85 ? -4.817 -3.747 15.570 1.00 89.69 85 LEU A CA 1
ATOM 664 C C . LEU A 1 85 ? -4.443 -3.824 17.054 1.00 89.69 85 LEU A C 1
ATOM 666 O O . LEU A 1 85 ? -5.313 -3.649 17.903 1.00 89.69 85 LEU A O 1
ATOM 670 N N . GLY A 1 86 ? -3.164 -4.028 17.380 1.00 90.06 86 GLY A N 1
ATOM 671 C CA . GLY A 1 86 ? -2.678 -4.042 18.762 1.00 90.06 86 GLY A CA 1
ATOM 672 C C . GLY A 1 86 ? -2.947 -2.724 19.491 1.00 90.06 86 GLY A C 1
ATOM 673 O O . GLY A 1 86 ? -3.423 -2.732 20.625 1.00 90.06 86 GLY A O 1
ATOM 674 N N . LEU A 1 87 ? -2.733 -1.588 18.820 1.00 88.62 87 LEU A N 1
ATOM 675 C CA . LEU A 1 87 ? -3.047 -0.265 19.364 1.00 88.62 87 LEU A CA 1
ATOM 676 C C . LEU A 1 87 ? -4.554 -0.012 19.517 1.00 88.62 87 LEU A C 1
ATOM 678 O O . LEU A 1 87 ? -4.954 0.571 20.518 1.00 88.62 87 LEU A O 1
ATOM 682 N N . GLN A 1 88 ? -5.395 -0.430 18.565 1.00 84.81 88 GLN A N 1
ATOM 683 C CA . GLN A 1 88 ? -6.855 -0.243 18.649 1.00 84.81 88 GLN A CA 1
ATOM 684 C C . GLN A 1 88 ? -7.522 -1.149 19.687 1.00 84.81 88 GLN A C 1
ATOM 686 O O . GLN A 1 88 ? -8.502 -0.742 20.306 1.00 84.81 88 GLN A O 1
ATOM 691 N N . MET A 1 89 ? -6.994 -2.356 19.889 1.00 75.12 89 MET A N 1
ATOM 692 C CA . MET A 1 89 ? -7.505 -3.309 20.878 1.00 75.12 89 MET A CA 1
ATOM 693 C C . MET A 1 89 ? -6.940 -3.051 22.288 1.00 75.12 89 MET A C 1
ATOM 695 O O . MET A 1 89 ? -7.525 -3.496 23.269 1.00 75.12 89 MET A O 1
ATOM 699 N N . GLY A 1 90 ? -5.846 -2.290 22.410 1.00 68.12 90 GLY A N 1
ATOM 700 C CA . GLY A 1 90 ? -5.232 -1.878 23.680 1.00 68.12 90 GLY A CA 1
ATOM 701 C C . GLY A 1 90 ? -6.103 -1.040 24.643 1.00 68.12 90 GLY A C 1
ATOM 702 O O . GLY A 1 90 ? -6.142 -1.371 25.829 1.00 68.12 90 GLY A O 1
ATOM 703 N N . PRO A 1 91 ? -6.823 0.021 24.217 1.00 65.81 91 PRO A N 1
ATOM 704 C CA . PRO A 1 91 ? -7.576 0.896 25.129 1.00 65.81 91 PRO A CA 1
ATOM 705 C C . PRO A 1 91 ? -8.784 0.226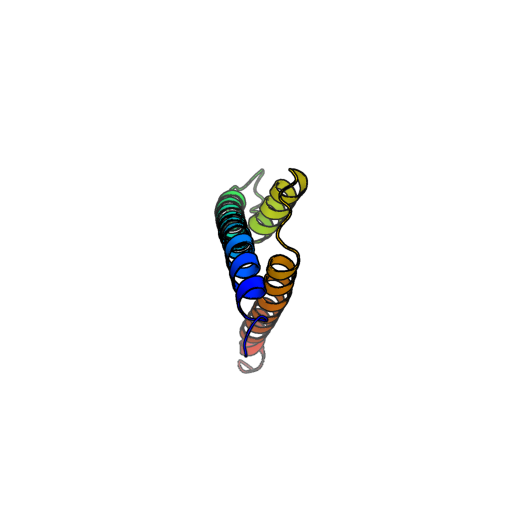 25.805 1.00 65.81 91 PRO A C 1
ATOM 707 O O . PRO A 1 91 ? -9.269 0.739 26.810 1.00 65.81 91 PRO A O 1
ATOM 710 N N . GLY A 1 92 ? -9.249 -0.925 25.306 1.00 59.16 92 GLY A N 1
ATOM 711 C CA . GLY A 1 92 ? -10.339 -1.695 25.917 1.00 59.16 92 GLY A CA 1
ATOM 712 C C . GLY A 1 92 ? -9.964 -2.429 27.212 1.00 59.16 92 GLY A C 1
ATOM 713 O O . GLY A 1 92 ? -10.860 -2.863 27.926 1.00 59.16 92 GLY A O 1
ATOM 714 N N . PHE A 1 93 ? -8.669 -2.550 27.536 1.00 57.81 93 PHE A N 1
ATOM 715 C CA . PHE A 1 93 ? -8.190 -3.295 28.711 1.00 57.81 93 PHE A CA 1
ATOM 716 C C . PHE A 1 93 ? -7.908 -2.435 29.955 1.00 57.81 93 PHE A C 1
ATOM 718 O O . PHE A 1 93 ? -7.751 -2.989 31.036 1.00 57.81 93 PHE A O 1
ATOM 725 N N . PHE A 1 94 ? -7.848 -1.104 29.828 1.00 59.12 94 PHE A N 1
ATOM 726 C CA . PHE A 1 94 ? -7.542 -0.185 30.944 1.00 59.12 94 PHE A CA 1
ATOM 727 C C . PHE A 1 94 ? -8.702 0.750 31.318 1.00 59.12 94 PHE A C 1
ATOM 729 O O . PHE A 1 94 ? -8.554 1.589 32.202 1.00 59.12 94 PHE A O 1
ATOM 736 N N . ALA A 1 95 ? -9.846 0.628 30.641 1.00 55.03 95 ALA A N 1
ATOM 737 C CA . ALA A 1 95 ? -11.050 1.415 30.911 1.00 55.03 95 ALA A CA 1
ATOM 738 C C . ALA A 1 95 ? -12.057 0.692 31.833 1.00 55.03 95 ALA A C 1
ATOM 740 O O . ALA A 1 95 ? -13.234 1.055 31.845 1.00 55.03 95 ALA A O 1
ATOM 741 N N . SER A 1 96 ? -11.606 -0.325 32.579 1.00 51.81 96 SER A N 1
ATOM 742 C CA . SER A 1 96 ? -12.377 -1.015 33.625 1.00 51.81 96 SER A CA 1
ATOM 743 C C . SER A 1 96 ? -11.773 -0.784 35.000 1.00 51.81 96 SER A C 1
ATOM 745 O O . SER A 1 96 ? -10.550 -1.037 35.113 1.00 51.81 96 SER A O 1
#